Protein AF-A0A423STP5-F1 (afdb_monomer)

Radius of gyration: 14.0 Å; Cα contacts (8 Å, |Δi|>4): 174; chains: 1; bounding box: 37×25×39 Å

Structure (mmCIF, N/CA/C/O backbone):
data_AF-A0A423STP5-F1
#
_entry.id   AF-A0A423STP5-F1
#
loop_
_atom_site.group_PDB
_atom_site.id
_atom_site.type_symbol
_atom_site.label_atom_id
_atom_site.label_alt_id
_atom_site.label_comp_id
_atom_site.label_asym_id
_atom_site.label_entity_id
_atom_site.label_seq_id
_atom_site.pdbx_PDB_ins_code
_atom_site.Cartn_x
_atom_site.Cartn_y
_atom_site.Cartn_z
_atom_site.occupancy
_atom_site.B_iso_or_equiv
_atom_site.auth_seq_id
_atom_site.auth_comp_id
_atom_site.auth_asym_id
_atom_site.auth_atom_id
_atom_site.pdbx_PDB_model_num
ATOM 1 N N . MET A 1 1 ? -1.684 3.247 -17.377 1.00 40.69 1 MET A N 1
ATOM 2 C CA . MET A 1 1 ? -0.592 4.149 -17.806 1.00 40.69 1 MET A CA 1
ATOM 3 C C . MET A 1 1 ? 0.664 3.834 -16.988 1.00 40.69 1 MET A C 1
ATOM 5 O O . MET A 1 1 ? 1.163 4.684 -16.272 1.00 40.69 1 MET A O 1
ATOM 9 N N . ALA A 1 2 ? 1.169 2.596 -17.079 1.00 44.81 2 ALA A N 1
ATOM 10 C CA . ALA A 1 2 ? 2.455 2.168 -16.499 1.00 44.81 2 ALA A CA 1
ATOM 11 C C . ALA A 1 2 ? 3.587 2.330 -17.540 1.00 44.81 2 ALA A C 1
ATOM 13 O O . ALA A 1 2 ? 4.445 1.469 -17.709 1.00 44.81 2 ALA A O 1
ATOM 14 N N . THR A 1 3 ? 3.481 3.377 -18.363 1.00 42.72 3 THR A N 1
ATOM 15 C CA . THR A 1 3 ? 4.014 3.387 -19.731 1.00 42.72 3 THR A CA 1
ATOM 16 C C . THR A 1 3 ? 5.352 4.096 -19.920 1.00 42.72 3 THR A C 1
ATOM 18 O O . THR A 1 3 ? 5.850 4.056 -21.035 1.00 42.72 3 THR A O 1
ATOM 21 N N . HIS A 1 4 ? 5.997 4.686 -18.905 1.00 53.75 4 HIS A N 1
ATOM 22 C CA . HIS A 1 4 ? 7.186 5.524 -19.167 1.00 53.75 4 HIS A CA 1
ATOM 23 C C . HIS A 1 4 ? 8.338 5.430 -18.155 1.00 53.75 4 HIS A C 1
ATOM 25 O O . HIS A 1 4 ? 8.967 6.431 -17.842 1.00 53.75 4 HIS A O 1
ATOM 31 N N . VAL A 1 5 ? 8.686 4.227 -17.690 1.00 58.88 5 VAL A N 1
ATOM 32 C CA . VAL A 1 5 ? 10.043 3.993 -17.136 1.00 58.88 5 VAL A CA 1
ATOM 33 C C . VAL A 1 5 ? 11.006 3.475 -18.217 1.00 58.88 5 VAL A C 1
ATOM 35 O O . VAL A 1 5 ? 12.228 3.516 -18.063 1.00 58.88 5 VAL A O 1
ATOM 38 N N . ALA A 1 6 ? 10.468 3.017 -19.353 1.00 60.28 6 ALA A N 1
ATOM 39 C CA . ALA A 1 6 ? 11.256 2.616 -20.511 1.00 60.28 6 ALA A CA 1
ATOM 40 C C . ALA A 1 6 ? 12.063 3.820 -21.030 1.00 60.28 6 ALA A C 1
ATOM 42 O O . ALA A 1 6 ? 11.489 4.784 -21.528 1.00 60.28 6 ALA A O 1
ATOM 43 N N . GLY A 1 7 ? 13.387 3.759 -20.868 1.00 69.94 7 GLY A N 1
ATOM 44 C CA . GLY A 1 7 ? 14.323 4.820 -21.253 1.00 69.94 7 GLY A CA 1
ATOM 45 C C . GLY A 1 7 ? 14.881 5.659 -20.096 1.00 69.94 7 GLY A C 1
ATOM 46 O O . GLY A 1 7 ? 15.856 6.365 -20.317 1.00 69.94 7 GLY A O 1
ATOM 47 N N . ILE A 1 8 ? 14.326 5.561 -18.879 1.00 84.38 8 ILE A N 1
ATOM 48 C CA . ILE A 1 8 ? 14.886 6.215 -17.677 1.00 84.38 8 ILE A CA 1
ATOM 49 C C . ILE A 1 8 ? 15.777 5.235 -16.914 1.00 84.38 8 ILE A C 1
ATOM 51 O O . ILE A 1 8 ? 16.916 5.551 -16.585 1.00 84.38 8 ILE A O 1
ATOM 55 N N . PHE A 1 9 ? 15.258 4.035 -16.647 1.00 87.12 9 PHE A N 1
ATOM 56 C CA . PHE A 1 9 ? 16.027 2.970 -16.011 1.00 87.12 9 PHE A CA 1
ATOM 57 C C . PHE A 1 9 ? 16.646 2.066 -17.067 1.00 87.12 9 PHE A C 1
ATOM 59 O O . PHE A 1 9 ? 15.983 1.675 -18.043 1.00 87.12 9 PHE A O 1
ATOM 66 N N . ASP A 1 10 ? 17.904 1.698 -16.840 1.00 92.00 10 ASP A N 1
ATOM 67 C CA . ASP A 1 10 ? 18.558 0.633 -17.583 1.00 92.00 10 ASP A CA 1
ATOM 68 C C . ASP A 1 10 ? 17.830 -0.705 -17.372 1.00 92.00 10 ASP A C 1
ATOM 70 O O . ASP A 1 10 ? 16.962 -0.866 -16.510 1.00 92.00 10 ASP A O 1
ATOM 74 N N . GLU A 1 11 ? 18.146 -1.678 -18.215 1.00 90.75 11 GLU A N 1
ATOM 75 C CA . GLU A 1 11 ? 17.456 -2.962 -18.208 1.00 90.75 11 GLU A CA 1
ATOM 76 C C . GLU A 1 11 ? 17.621 -3.742 -16.902 1.00 90.75 11 GLU A C 1
ATOM 78 O O . GLU A 1 11 ? 16.646 -4.322 -16.416 1.00 90.75 11 GLU A O 1
ATOM 83 N N . ASN A 1 12 ? 18.807 -3.697 -16.295 1.00 94.06 12 ASN A N 1
ATOM 84 C CA . ASN A 1 12 ? 19.086 -4.418 -15.059 1.00 94.06 12 ASN A CA 1
ATOM 85 C C . ASN A 1 12 ? 18.283 -3.829 -13.900 1.00 94.06 12 ASN A C 1
ATOM 87 O O . ASN A 1 12 ? 17.666 -4.577 -13.135 1.00 94.06 12 ASN A O 1
ATOM 91 N N . LEU A 1 13 ? 18.223 -2.498 -13.799 1.00 92.50 13 LEU A N 1
ATOM 92 C CA . LEU A 1 13 ? 17.419 -1.830 -12.780 1.00 92.50 13 LEU A CA 1
ATOM 93 C C . LEU A 1 13 ? 15.923 -2.116 -12.968 1.00 92.50 13 LEU A C 1
ATOM 95 O O . LEU A 1 13 ? 15.241 -2.438 -11.997 1.00 92.50 13 LEU A O 1
ATOM 99 N N . ARG A 1 14 ? 15.403 -2.087 -14.204 1.00 91.81 14 ARG A N 1
ATOM 100 C CA . ARG A 1 14 ? 13.993 -2.441 -14.468 1.00 91.81 14 ARG A CA 1
ATOM 101 C C . ARG A 1 14 ? 13.666 -3.870 -14.043 1.00 91.81 14 ARG A C 1
ATOM 103 O O . ARG A 1 14 ? 12.622 -4.097 -13.438 1.00 91.81 14 ARG A O 1
ATOM 110 N N . ASN A 1 15 ? 14.539 -4.825 -14.357 1.00 93.00 15 ASN A N 1
ATOM 111 C CA . ASN A 1 15 ? 14.346 -6.224 -13.978 1.00 93.00 15 ASN A CA 1
ATOM 112 C C . ASN A 1 15 ? 14.439 -6.409 -12.457 1.00 93.00 15 ASN A C 1
ATOM 114 O O . ASN A 1 15 ? 13.651 -7.161 -11.883 1.00 93.00 15 ASN A O 1
ATOM 118 N N . SER A 1 16 ? 15.336 -5.672 -11.797 1.00 95.12 16 SER A N 1
ATOM 119 C CA . SER A 1 16 ? 15.454 -5.653 -10.334 1.00 95.12 16 SER A CA 1
ATOM 120 C C . SER A 1 16 ? 14.184 -5.111 -9.676 1.00 95.12 16 SER A C 1
ATOM 122 O O . SER A 1 16 ? 13.652 -5.741 -8.772 1.00 95.12 16 SER A O 1
ATOM 124 N N . VAL A 1 17 ? 13.643 -3.992 -10.170 1.00 94.44 17 VAL A N 1
ATOM 125 C CA . V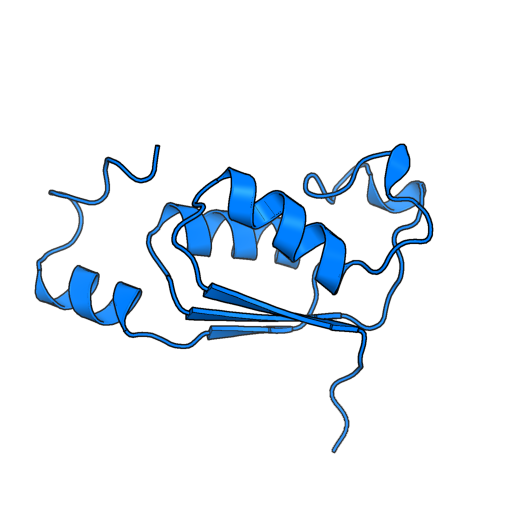AL A 1 17 ? 12.387 -3.401 -9.671 1.00 94.44 17 VAL A CA 1
ATOM 126 C C . VAL A 1 17 ? 11.208 -4.364 -9.832 1.00 94.44 17 VAL A C 1
ATOM 128 O O . VAL A 1 17 ? 10.450 -4.563 -8.888 1.00 94.44 17 VAL A O 1
ATOM 131 N N . LYS A 1 18 ? 11.070 -5.001 -11.001 1.00 92.75 18 LYS A N 1
ATOM 132 C CA . LYS A 1 18 ? 9.964 -5.934 -11.270 1.00 92.75 18 LYS A CA 1
ATOM 133 C C . LYS A 1 18 ? 10.012 -7.203 -10.421 1.00 92.75 18 LYS A C 1
ATOM 135 O O . LYS A 1 18 ? 8.969 -7.697 -10.015 1.00 92.75 18 LYS A O 1
ATOM 140 N N . SER A 1 19 ? 11.208 -7.745 -10.187 1.00 95.19 19 SER A N 1
ATOM 141 C CA . SER A 1 19 ? 11.400 -8.994 -9.434 1.00 95.19 19 SER A CA 1
ATOM 142 C C . SER A 1 19 ? 11.466 -8.796 -7.917 1.00 95.19 19 SER A C 1
ATOM 144 O O . SER A 1 19 ? 11.419 -9.773 -7.167 1.00 95.19 19 SER A O 1
ATOM 146 N N . CYS A 1 20 ? 11.580 -7.550 -7.455 1.00 97.12 20 CYS A N 1
ATOM 147 C CA . CYS A 1 20 ? 11.647 -7.222 -6.039 1.00 97.12 20 CYS A CA 1
ATOM 148 C C . CYS A 1 20 ? 10.307 -7.491 -5.344 1.00 97.12 20 CYS A C 1
ATOM 150 O O . CYS A 1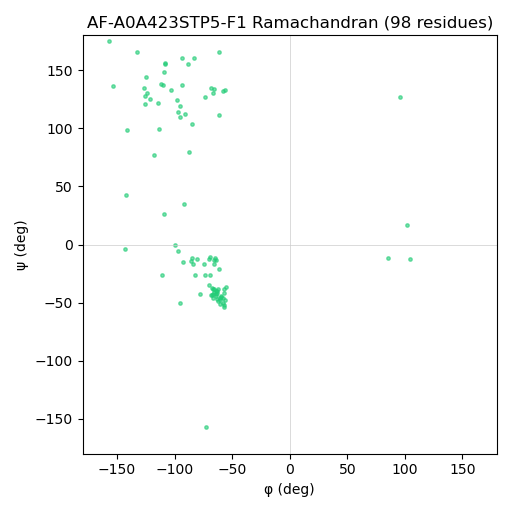 20 ? 9.253 -7.076 -5.826 1.00 97.12 20 CYS A O 1
ATOM 152 N N . LYS A 1 21 ? 10.375 -8.135 -4.174 1.00 98.00 21 LYS A N 1
ATOM 153 C CA . LYS A 1 21 ?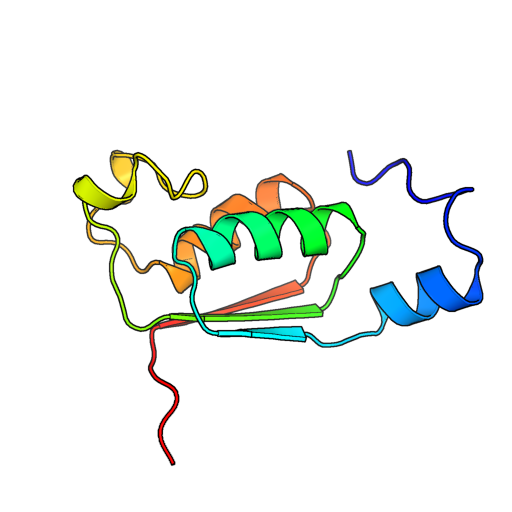 9.251 -8.280 -3.247 1.00 98.00 21 LY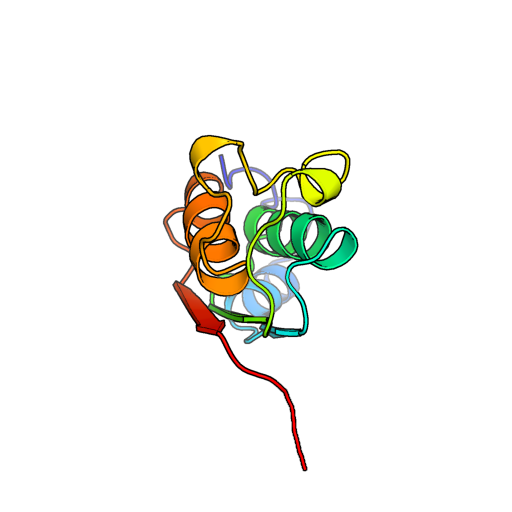S A CA 1
ATOM 154 C C . LYS A 1 21 ? 9.356 -7.219 -2.164 1.00 98.00 21 LYS A C 1
ATOM 156 O O . LYS A 1 21 ? 10.378 -7.146 -1.479 1.00 98.00 21 LYS A O 1
ATOM 161 N N . VAL A 1 22 ? 8.308 -6.422 -1.992 1.00 98.44 22 VAL A N 1
ATOM 162 C CA . VAL A 1 22 ? 8.303 -5.309 -1.034 1.00 98.44 22 VAL A CA 1
ATOM 163 C C . VAL A 1 22 ? 7.179 -5.490 -0.028 1.00 98.44 22 VAL A C 1
ATOM 165 O O . VAL A 1 22 ? 6.023 -5.582 -0.419 1.00 98.44 22 VAL A O 1
ATOM 168 N N . LEU A 1 23 ? 7.503 -5.472 1.266 1.00 98.31 23 LEU A N 1
ATOM 169 C CA . LEU A 1 23 ? 6.513 -5.331 2.333 1.00 98.31 23 LEU A CA 1
ATOM 170 C C . LEU A 1 23 ? 6.412 -3.859 2.747 1.00 98.31 23 LEU A C 1
ATOM 172 O O . LEU A 1 23 ? 7.381 -3.264 3.218 1.00 98.31 23 LEU A O 1
ATOM 176 N N . VAL A 1 24 ? 5.226 -3.283 2.597 1.00 98.25 24 VAL A N 1
ATOM 177 C CA . VAL A 1 24 ? 4.864 -1.952 3.080 1.00 98.25 24 VAL A CA 1
ATOM 178 C C . VAL A 1 24 ? 4.144 -2.104 4.415 1.00 98.25 24 VAL A C 1
ATOM 180 O O . VAL A 1 24 ? 3.034 -2.633 4.482 1.00 98.25 24 VAL A O 1
ATOM 183 N N . VAL A 1 25 ? 4.774 -1.617 5.482 1.00 98.06 25 VAL A N 1
ATOM 184 C CA . VAL A 1 25 ? 4.192 -1.598 6.827 1.00 98.06 25 VAL A CA 1
ATOM 185 C C . VAL A 1 25 ? 3.542 -0.237 7.061 1.00 98.06 25 VAL A C 1
ATOM 187 O O . VAL A 1 25 ? 4.224 0.780 7.185 1.00 98.06 25 VAL A O 1
ATOM 190 N N . GLY A 1 26 ? 2.214 -0.228 7.104 1.00 97.88 26 GLY A N 1
ATOM 191 C CA . GLY A 1 26 ? 1.376 0.955 7.235 1.00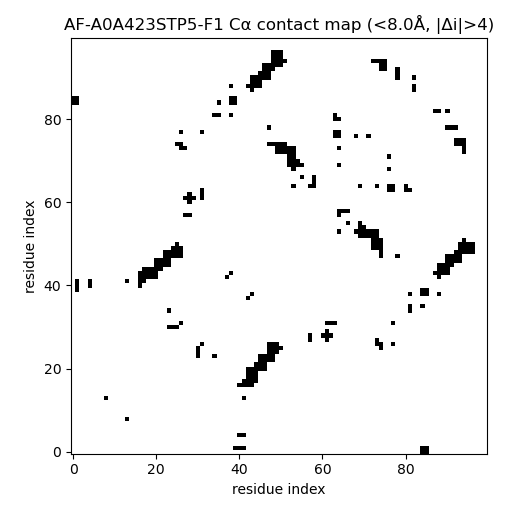 97.88 26 GLY A CA 1
ATOM 192 C C . GLY A 1 26 ? 0.862 1.484 5.892 1.00 97.88 26 GLY A C 1
ATOM 193 O O . GLY A 1 26 ? 1.621 1.814 4.984 1.00 97.88 26 GLY A O 1
ATOM 194 N N . ALA A 1 27 ? -0.451 1.659 5.809 1.00 97.44 27 ALA A N 1
ATOM 195 C CA . ALA A 1 27 ? -1.222 2.253 4.721 1.00 97.44 27 ALA A CA 1
ATOM 196 C C . ALA A 1 27 ? -1.796 3.636 5.111 1.00 97.44 27 ALA A C 1
ATOM 198 O O . ALA A 1 27 ? -2.809 4.084 4.577 1.00 97.44 27 ALA A O 1
ATOM 199 N N . GLY A 1 28 ? -1.137 4.337 6.043 1.00 96.19 28 GLY A N 1
ATOM 200 C CA . GLY A 1 28 ? -1.439 5.724 6.418 1.00 96.19 28 GLY A CA 1
ATOM 201 C C . GLY A 1 28 ? -1.026 6.755 5.353 1.00 96.19 28 GLY A C 1
ATOM 202 O O . GLY A 1 28 ? -0.882 6.437 4.178 1.00 96.19 28 GLY A O 1
ATOM 203 N N . GLY A 1 29 ? -0.809 8.017 5.749 1.00 95.88 29 GLY A N 1
ATOM 204 C CA . GLY A 1 29 ? -0.507 9.111 4.799 1.00 95.88 29 GLY A CA 1
ATOM 205 C C . GLY A 1 29 ? 0.731 8.846 3.937 1.00 95.88 29 GLY A C 1
ATOM 206 O O . GLY A 1 29 ? 0.666 8.900 2.713 1.00 95.88 29 GLY A O 1
ATOM 207 N N . ILE A 1 30 ? 1.840 8.478 4.583 1.00 98.12 30 ILE A N 1
ATOM 208 C CA . ILE A 1 30 ? 3.093 8.126 3.897 1.00 98.12 30 ILE A CA 1
ATOM 209 C C . ILE A 1 30 ? 2.934 6.816 3.120 1.00 98.12 30 ILE A C 1
ATOM 211 O O . ILE A 1 30 ? 3.348 6.737 1.968 1.00 98.12 30 ILE A O 1
ATOM 215 N N . GLY A 1 31 ? 2.296 5.811 3.728 1.00 98.06 31 GLY A N 1
ATOM 216 C CA . GLY A 1 31 ? 2.060 4.508 3.104 1.00 98.06 31 GLY A CA 1
ATOM 217 C C . GLY A 1 31 ? 1.291 4.609 1.787 1.00 98.06 31 GLY A C 1
ATOM 218 O O . GLY A 1 31 ? 1.669 3.979 0.804 1.00 98.06 31 GLY A O 1
ATOM 219 N N . CYS A 1 32 ? 0.270 5.470 1.731 1.00 97.50 32 CYS A N 1
ATOM 220 C CA . CYS A 1 32 ? -0.497 5.736 0.514 1.00 97.50 32 CYS A CA 1
ATOM 221 C C . CYS A 1 32 ? 0.376 6.289 -0.622 1.00 97.50 32 CYS A C 1
ATOM 223 O O . CYS A 1 32 ? 0.302 5.814 -1.758 1.00 97.50 32 CYS A O 1
ATOM 225 N N . GLU A 1 33 ? 1.208 7.290 -0.324 1.00 97.94 33 GLU A N 1
ATOM 226 C CA . GLU A 1 33 ? 2.110 7.900 -1.308 1.00 97.94 33 GLU A CA 1
ATOM 227 C C . GLU A 1 33 ? 3.197 6.923 -1.765 1.00 97.94 33 GLU A C 1
ATOM 229 O O . GLU A 1 33 ? 3.458 6.803 -2.966 1.00 97.94 33 GLU A O 1
ATOM 234 N N . LEU A 1 34 ? 3.782 6.178 -0.822 1.00 98.31 34 LEU A N 1
ATOM 235 C CA . LEU A 1 34 ? 4.784 5.155 -1.102 1.00 98.31 34 LEU A CA 1
ATOM 236 C C . LEU A 1 34 ? 4.216 4.062 -2.011 1.00 98.31 34 LEU A C 1
ATOM 238 O O . LEU A 1 34 ? 4.807 3.780 -3.050 1.00 98.31 34 LEU A O 1
ATOM 242 N N . LEU A 1 35 ? 3.057 3.492 -1.669 1.00 98.31 35 LEU A N 1
ATOM 243 C CA . LEU A 1 35 ? 2.429 2.426 -2.450 1.00 98.31 35 LEU A CA 1
ATOM 244 C C . LEU A 1 35 ? 2.129 2.882 -3.882 1.00 98.31 35 LEU A C 1
ATOM 246 O O . LEU A 1 35 ? 2.458 2.179 -4.835 1.00 98.31 35 LEU A O 1
ATOM 250 N N . LYS A 1 36 ? 1.572 4.087 -4.054 1.00 96.56 36 LYS A N 1
ATOM 251 C CA . LYS A 1 36 ? 1.349 4.673 -5.384 1.00 96.56 36 LYS A CA 1
ATOM 252 C C . LYS A 1 36 ? 2.656 4.802 -6.163 1.00 96.56 36 LYS A C 1
ATOM 254 O O . LYS A 1 36 ? 2.698 4.420 -7.330 1.00 96.56 36 LYS A O 1
ATOM 259 N N . ASN A 1 37 ? 3.715 5.313 -5.538 1.00 96.44 37 ASN A N 1
ATOM 260 C CA . ASN A 1 37 ? 5.006 5.470 -6.203 1.00 96.44 37 ASN A CA 1
ATOM 261 C C . ASN A 1 37 ? 5.609 4.118 -6.600 1.00 96.44 37 ASN A C 1
ATOM 263 O O . ASN A 1 37 ? 6.049 3.986 -7.739 1.00 96.44 37 ASN A O 1
ATOM 267 N N . LEU A 1 38 ? 5.583 3.109 -5.723 1.00 97.00 38 LEU A N 1
ATOM 268 C CA . LEU A 1 38 ? 6.064 1.757 -6.033 1.00 97.00 38 LEU A CA 1
ATOM 269 C C . LEU A 1 38 ? 5.331 1.186 -7.253 1.00 97.00 38 LEU A C 1
ATOM 271 O O . LEU A 1 38 ? 5.953 0.798 -8.244 1.00 97.00 38 LEU A O 1
ATOM 275 N N . VAL A 1 39 ? 4.001 1.228 -7.219 1.00 96.50 39 VAL A N 1
ATOM 276 C CA . VAL A 1 39 ? 3.146 0.689 -8.280 1.00 96.50 39 VAL A CA 1
ATOM 277 C C . VAL A 1 39 ? 3.357 1.416 -9.615 1.00 96.50 39 VAL A C 1
ATOM 279 O O . VAL A 1 39 ? 3.439 0.770 -10.660 1.00 96.50 39 VAL A O 1
ATOM 282 N N . LEU A 1 40 ? 3.486 2.748 -9.603 1.00 94.06 40 LEU A N 1
ATOM 283 C CA . LEU A 1 40 ? 3.743 3.546 -10.811 1.00 94.06 40 LEU A CA 1
ATOM 284 C C . LEU A 1 40 ? 5.180 3.408 -11.338 1.00 94.06 40 LEU A C 1
ATOM 286 O O . LEU A 1 40 ? 5.402 3.572 -12.537 1.00 94.06 40 LEU A O 1
ATOM 290 N N . THR A 1 41 ? 6.137 3.084 -10.466 1.00 93.19 41 THR A N 1
ATOM 291 C CA . THR A 1 41 ? 7.552 2.867 -10.824 1.00 93.19 41 THR A CA 1
ATOM 292 C C . THR A 1 41 ? 7.795 1.464 -11.395 1.00 93.19 41 THR A C 1
ATOM 294 O O . THR A 1 41 ? 8.833 1.216 -12.005 1.00 93.19 41 THR A O 1
ATOM 297 N N . GLY A 1 42 ? 6.819 0.559 -11.273 1.00 92.88 42 GLY A N 1
ATOM 298 C CA . GLY A 1 42 ? 6.862 -0.769 -11.884 1.00 92.88 42 GLY A CA 1
ATOM 299 C C . GLY A 1 42 ? 7.219 -1.904 -10.929 1.00 92.88 42 GLY A C 1
ATOM 300 O O . GLY A 1 42 ? 7.572 -2.978 -11.406 1.00 92.88 42 GLY A O 1
ATOM 301 N N . PHE A 1 43 ? 7.121 -1.689 -9.613 1.00 96.38 43 PHE A N 1
ATOM 302 C CA . PHE A 1 43 ? 7.113 -2.798 -8.660 1.00 96.38 43 PHE A CA 1
ATOM 303 C C . PHE A 1 43 ? 5.830 -3.608 -8.850 1.00 96.38 43 PHE A C 1
ATOM 305 O O . PHE A 1 43 ? 4.733 -3.042 -8.908 1.00 96.38 43 PHE A O 1
ATOM 312 N N . GLU A 1 44 ? 5.977 -4.926 -8.969 1.00 96.50 44 GLU A N 1
ATOM 313 C CA . GLU A 1 44 ? 4.864 -5.825 -9.274 1.00 96.50 44 GLU A CA 1
ATOM 314 C C . GLU A 1 44 ? 4.490 -6.733 -8.101 1.00 96.50 44 GLU A C 1
ATOM 316 O O . GLU A 1 44 ? 3.324 -7.090 -8.028 1.00 96.50 44 GLU A O 1
ATOM 321 N N . ASP A 1 45 ? 5.392 -7.071 -7.172 1.00 98.25 45 ASP A N 1
ATOM 322 C CA . ASP A 1 45 ? 5.086 -7.959 -6.036 1.00 98.25 45 ASP A CA 1
ATOM 323 C C . ASP A 1 45 ? 5.170 -7.197 -4.704 1.00 98.25 45 ASP A C 1
ATOM 325 O O . ASP A 1 45 ? 6.255 -6.915 -4.184 1.00 98.25 45 ASP A O 1
ATOM 329 N N . ILE A 1 46 ? 4.009 -6.793 -4.184 1.00 98.75 46 ILE A N 1
ATOM 330 C CA . ILE A 1 46 ? 3.900 -5.923 -3.010 1.00 98.75 46 ILE A CA 1
ATOM 331 C C . ILE A 1 46 ? 2.984 -6.560 -1.966 1.00 98.75 46 ILE A C 1
ATOM 333 O O . ILE A 1 46 ? 1.875 -7.004 -2.248 1.00 98.75 46 ILE A O 1
ATOM 337 N N . GLU A 1 47 ? 3.414 -6.525 -0.719 1.00 98.69 47 GLU A N 1
ATOM 338 C CA . GLU A 1 47 ? 2.598 -6.845 0.440 1.00 98.69 47 GLU A CA 1
ATOM 339 C C . GLU A 1 47 ? 2.339 -5.560 1.230 1.00 98.69 47 GLU A C 1
ATOM 341 O O . GLU A 1 47 ? 3.234 -4.735 1.387 1.00 98.69 47 GLU A O 1
ATOM 346 N N . VAL A 1 48 ? 1.114 -5.355 1.706 1.00 98.56 48 VAL A N 1
ATOM 347 C CA . VAL A 1 48 ? 0.734 -4.203 2.533 1.00 98.56 48 VAL A CA 1
ATOM 348 C C . VAL A 1 48 ? 0.100 -4.720 3.810 1.00 98.56 48 VAL A C 1
ATOM 350 O O . VAL A 1 48 ? -0.846 -5.503 3.748 1.00 98.56 48 VAL A O 1
ATOM 353 N N . ILE A 1 49 ? 0.589 -4.260 4.957 1.00 98.62 49 ILE A N 1
ATOM 354 C CA . ILE A 1 49 ? 0.029 -4.582 6.270 1.00 98.62 49 ILE A CA 1
ATOM 355 C C . ILE A 1 49 ? -0.331 -3.302 7.023 1.00 98.62 49 ILE A C 1
ATOM 357 O O . ILE A 1 49 ? 0.478 -2.381 7.102 1.00 98.62 49 ILE A O 1
ATOM 361 N N . ASP A 1 50 ? -1.545 -3.226 7.557 1.00 98.50 50 ASP A N 1
ATOM 362 C CA . ASP A 1 50 ? -1.996 -2.135 8.428 1.00 98.50 50 ASP A CA 1
ATOM 363 C C . ASP A 1 50 ? -3.111 -2.650 9.351 1.00 98.50 50 ASP A C 1
ATOM 365 O O . ASP A 1 50 ? -4.005 -3.363 8.893 1.00 98.50 50 ASP A O 1
ATOM 369 N N . LEU A 1 51 ? -3.061 -2.298 10.638 1.00 97.88 51 LEU A N 1
ATOM 370 C CA . LEU A 1 51 ? -4.025 -2.761 11.642 1.00 97.88 51 LEU A CA 1
ATOM 371 C C . LEU A 1 51 ? -5.287 -1.888 11.716 1.00 97.88 51 LEU A C 1
ATOM 373 O O . LEU A 1 51 ? -6.283 -2.281 12.327 1.00 97.88 51 LEU A O 1
ATOM 377 N N . ASP A 1 52 ? -5.260 -0.695 11.125 1.00 98.12 52 ASP A N 1
ATOM 378 C CA . ASP A 1 52 ? -6.321 0.290 11.262 1.00 98.12 52 ASP A CA 1
ATOM 379 C C . ASP A 1 52 ? -7.425 0.123 10.208 1.00 98.12 52 ASP A C 1
ATOM 381 O O . ASP A 1 52 ? -7.230 -0.291 9.059 1.00 98.12 52 ASP A O 1
ATOM 385 N N . THR A 1 53 ? -8.607 0.606 10.578 1.00 98.56 53 THR A N 1
ATOM 386 C CA . THR A 1 53 ? -9.686 0.937 9.645 1.00 98.56 53 THR A CA 1
ATOM 387 C C . THR A 1 53 ?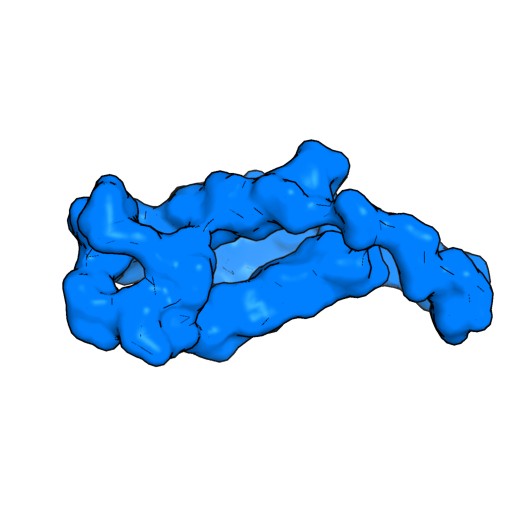 -9.646 2.411 9.242 1.00 98.56 53 THR A C 1
ATOM 389 O O . THR A 1 53 ? -9.073 3.257 9.930 1.00 98.56 53 THR A O 1
ATOM 392 N N . ILE A 1 54 ? -10.286 2.744 8.126 1.00 98.69 54 ILE A N 1
ATOM 393 C CA . ILE A 1 54 ? -10.351 4.110 7.597 1.00 98.69 54 ILE A CA 1
ATOM 394 C C . ILE A 1 54 ? -11.303 4.967 8.435 1.00 98.69 54 ILE A C 1
ATOM 396 O O . ILE A 1 54 ? -12.481 4.637 8.570 1.00 98.69 54 ILE A O 1
ATOM 400 N N . ASP A 1 55 ? -10.818 6.117 8.899 1.00 98.38 55 ASP A N 1
ATOM 401 C CA . ASP A 1 55 ? -11.619 7.152 9.559 1.00 98.38 55 ASP A CA 1
ATOM 402 C C . ASP A 1 55 ? -11.807 8.395 8.663 1.00 98.38 55 ASP A C 1
ATOM 404 O O . ASP A 1 55 ? -10.989 8.685 7.787 1.00 98.38 55 ASP A O 1
ATOM 408 N N . VAL A 1 56 ? -12.864 9.182 8.893 1.00 98.12 56 VAL A N 1
ATOM 409 C CA . VAL A 1 56 ? -13.123 10.430 8.142 1.00 98.12 56 VAL A CA 1
ATOM 410 C C . VAL A 1 56 ? -11.947 11.409 8.248 1.00 98.12 56 VAL A C 1
ATOM 412 O O . VAL A 1 56 ? -11.576 12.039 7.257 1.00 98.12 56 VAL A O 1
ATOM 415 N N . SER A 1 57 ? -11.306 11.495 9.417 1.00 97.94 57 SER A N 1
ATOM 416 C CA . SER A 1 57 ? -10.126 12.337 9.654 1.00 97.94 57 SER A CA 1
ATOM 417 C C . SER A 1 57 ? -8.902 11.931 8.831 1.00 97.94 57 SER A C 1
ATOM 419 O O . SER A 1 57 ? -7.920 12.671 8.790 1.00 97.94 57 SER A O 1
ATOM 421 N N . ASN A 1 58 ? -8.905 10.750 8.205 1.00 97.94 58 ASN A N 1
ATOM 422 C CA . ASN A 1 58 ? -7.812 10.273 7.361 1.00 97.94 58 ASN A CA 1
ATOM 423 C C . ASN A 1 58 ? -7.887 10.837 5.933 1.00 97.94 58 ASN A C 1
ATOM 425 O O . ASN A 1 58 ? -6.854 10.987 5.277 1.00 97.94 58 ASN A O 1
ATOM 429 N N . LEU A 1 59 ? -9.087 11.195 5.465 1.00 97.75 59 LEU A N 1
ATOM 430 C CA . LEU A 1 59 ? -9.356 11.557 4.068 1.00 97.75 59 LEU A CA 1
ATOM 431 C C . LEU A 1 59 ? -8.649 12.844 3.612 1.00 97.75 59 LEU A C 1
ATOM 433 O O . LEU A 1 59 ? -8.502 13.071 2.417 1.00 97.75 59 LEU A O 1
ATOM 437 N N . ASN A 1 60 ? -8.172 13.674 4.544 1.00 97.00 60 ASN A N 1
ATOM 438 C CA . ASN A 1 60 ? -7.433 14.898 4.226 1.00 97.00 60 ASN A CA 1
ATOM 439 C C . ASN A 1 60 ? -5.990 14.651 3.747 1.00 97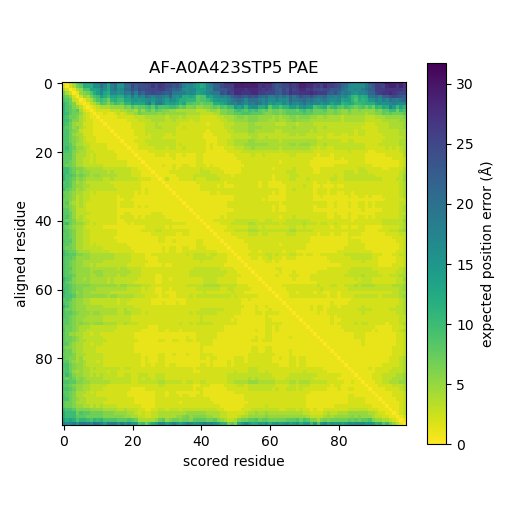.00 60 ASN A C 1
ATOM 441 O O . ASN A 1 60 ? -5.371 15.571 3.221 1.00 97.00 60 ASN A O 1
ATOM 445 N N . ARG A 1 61 ? -5.431 13.454 3.980 1.00 97.19 61 ARG A N 1
ATOM 446 C CA . ARG A 1 61 ? -4.015 13.145 3.691 1.00 97.19 61 ARG A CA 1
ATOM 447 C C . ARG A 1 61 ? -3.752 11.728 3.177 1.00 97.19 61 ARG A C 1
ATOM 449 O O . ARG A 1 61 ? -2.611 11.394 2.889 1.00 97.19 61 ARG A O 1
ATOM 456 N N . GLN A 1 62 ? -4.777 10.881 3.101 1.00 97.81 62 GLN A N 1
ATOM 457 C CA . GLN A 1 62 ? -4.683 9.486 2.656 1.00 97.81 62 GLN A CA 1
ATOM 458 C C . GLN A 1 62 ? -5.539 9.307 1.400 1.00 97.81 62 GLN A C 1
ATOM 460 O O . GLN A 1 62 ? -6.659 8.806 1.455 1.00 97.81 62 GLN A O 1
ATOM 465 N N . PHE A 1 63 ? -5.028 9.777 0.259 1.00 96.69 63 PHE A N 1
ATOM 466 C CA . PHE A 1 63 ? -5.795 9.919 -0.988 1.00 96.69 63 PHE A CA 1
ATOM 467 C C . PHE A 1 63 ? -6.263 8.588 -1.609 1.00 96.69 63 PHE A C 1
ATOM 469 O O . PHE A 1 63 ? -7.118 8.596 -2.494 1.00 96.69 63 PHE A O 1
ATOM 476 N N . LEU A 1 64 ? -5.731 7.441 -1.164 1.00 97.75 64 LEU A N 1
ATOM 477 C CA . LEU A 1 64 ? -6.234 6.122 -1.571 1.00 97.75 64 LEU A CA 1
ATOM 478 C C . LEU A 1 64 ? -7.619 5.816 -0.980 1.00 97.75 64 LEU A C 1
ATOM 480 O O . LEU A 1 64 ? -8.276 4.865 -1.413 1.00 97.75 64 LEU A O 1
ATOM 484 N N . PHE A 1 65 ? -8.080 6.609 -0.012 1.00 98.44 65 PHE A N 1
ATOM 485 C CA . PHE A 1 65 ? -9.337 6.407 0.693 1.00 98.44 65 PHE A CA 1
ATOM 486 C C . PHE A 1 65 ? -10.372 7.460 0.307 1.00 98.44 65 PHE A C 1
ATOM 488 O O . PHE A 1 65 ? -10.060 8.600 -0.023 1.00 98.44 65 PHE A O 1
ATOM 495 N N . GLN A 1 66 ? -11.639 7.058 0.337 1.00 98.19 66 GLN A N 1
ATOM 496 C CA . GLN A 1 66 ? -12.781 7.902 0.000 1.00 98.19 66 GLN A CA 1
ATOM 497 C C . GLN A 1 66 ? -13.852 7.741 1.073 1.00 98.19 66 GLN A C 1
ATOM 499 O O . GLN A 1 66 ? -13.825 6.785 1.845 1.00 98.19 66 GLN A O 1
ATOM 504 N N . LYS A 1 67 ? -14.832 8.647 1.100 1.00 98.19 67 LYS A N 1
ATOM 505 C CA . LYS A 1 67 ? -15.896 8.644 2.116 1.00 98.19 67 LYS A CA 1
ATOM 506 C C . LYS A 1 67 ? -16.652 7.311 2.198 1.00 98.19 67 LYS A C 1
ATOM 508 O O . LYS A 1 67 ? -16.975 6.864 3.288 1.00 98.19 67 LYS A O 1
ATOM 513 N N . GLN A 1 68 ? -16.870 6.650 1.062 1.00 98.38 68 GLN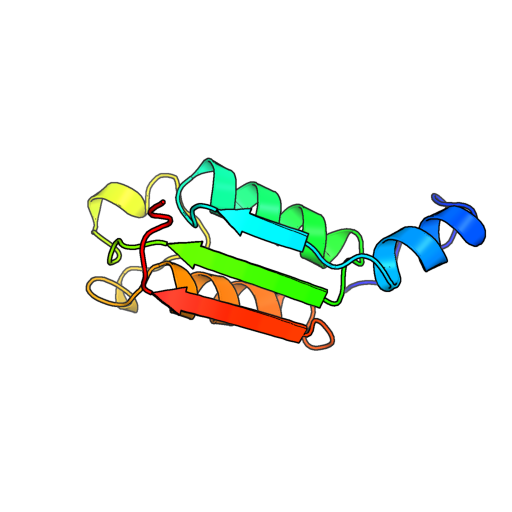 A N 1
ATOM 514 C CA . GLN A 1 68 ? -17.522 5.335 0.988 1.00 98.38 68 GLN A CA 1
ATOM 515 C C . GLN A 1 68 ? -16.679 4.179 1.566 1.00 98.38 68 GLN A C 1
ATOM 517 O O . GLN A 1 68 ? -17.178 3.069 1.704 1.00 98.38 68 GLN A O 1
ATOM 522 N N . HIS A 1 69 ? -15.399 4.416 1.867 1.00 98.56 69 HIS A N 1
ATOM 523 C CA . HIS A 1 69 ? -14.487 3.418 2.427 1.00 98.56 69 HIS A CA 1
ATOM 524 C C . HIS A 1 69 ? -14.359 3.509 3.954 1.00 98.56 69 HIS A C 1
ATOM 526 O O . HIS A 1 69 ? -13.680 2.676 4.544 1.00 98.56 69 HIS A O 1
ATOM 532 N N . VAL A 1 70 ? -14.972 4.507 4.599 1.00 98.50 70 VAL A N 1
ATOM 533 C CA . VAL A 1 70 ? -14.906 4.680 6.058 1.00 98.50 70 VAL A CA 1
ATOM 534 C C . VAL A 1 70 ? -15.400 3.412 6.764 1.00 98.50 70 VAL A C 1
ATOM 536 O O . VAL A 1 70 ? -16.424 2.846 6.387 1.00 98.50 70 VAL A O 1
ATOM 539 N N . GLY A 1 71 ? -14.644 2.954 7.763 1.00 98.44 71 GLY A N 1
ATOM 540 C CA . GLY A 1 71 ? -14.876 1.706 8.495 1.00 98.44 71 GLY A CA 1
ATOM 541 C C . GLY A 1 71 ? -14.276 0.449 7.851 1.00 98.44 71 GLY A C 1
ATOM 542 O O . GLY A 1 71 ? -14.208 -0.583 8.510 1.00 98.44 71 GLY A O 1
ATOM 543 N N . ARG A 1 72 ? -13.801 0.509 6.598 1.00 98.69 72 ARG A N 1
ATOM 544 C CA . ARG A 1 72 ? -13.102 -0.612 5.941 1.00 98.69 72 ARG A CA 1
ATOM 545 C C . ARG A 1 72 ? -11.618 -0.641 6.326 1.00 98.69 72 ARG A C 1
ATOM 547 O O . ARG A 1 72 ? -11.063 0.379 6.735 1.00 98.69 72 ARG A O 1
ATOM 554 N N . SER A 1 73 ? -10.971 -1.791 6.148 1.00 98.62 73 SER A N 1
ATOM 555 C CA . SER A 1 73 ? -9.527 -1.964 6.354 1.00 98.62 73 SER A CA 1
ATOM 556 C C . SER A 1 73 ? -8.703 -1.014 5.478 1.00 98.62 73 SER A C 1
ATOM 558 O O . SER A 1 73 ? -8.919 -0.940 4.262 1.00 98.62 73 SER A O 1
ATOM 560 N N . LYS A 1 74 ? -7.714 -0.323 6.062 1.00 98.75 74 LYS A N 1
ATOM 561 C CA . LYS A 1 74 ? -6.769 0.487 5.275 1.00 98.75 74 LYS A CA 1
ATOM 562 C C . LYS A 1 74 ? -5.942 -0.379 4.328 1.00 98.75 74 LYS A C 1
ATOM 564 O O . LYS A 1 74 ? -5.728 0.010 3.178 1.00 98.75 74 LYS A O 1
ATOM 569 N N . ALA A 1 75 ? -5.507 -1.557 4.774 1.00 98.69 75 ALA A N 1
ATOM 570 C CA . ALA A 1 75 ? -4.709 -2.471 3.962 1.00 98.69 75 ALA A CA 1
ATOM 571 C C . ALA A 1 75 ? -5.485 -2.944 2.720 1.00 98.69 75 ALA A C 1
ATOM 573 O O . ALA A 1 75 ? -4.995 -2.828 1.597 1.00 98.69 75 ALA A O 1
ATOM 574 N N . GLU A 1 76 ? -6.730 -3.396 2.886 1.00 98.69 76 GLU A N 1
ATOM 575 C CA . GLU A 1 76 ? -7.530 -3.901 1.761 1.00 98.69 76 GLU A CA 1
ATOM 576 C C . GLU A 1 76 ? -7.888 -2.803 0.756 1.00 98.69 76 GLU A C 1
ATOM 578 O O . GLU A 1 76 ? -7.717 -2.973 -0.454 1.00 98.69 76 GLU A O 1
ATOM 583 N N . VAL A 1 77 ? -8.345 -1.647 1.242 1.00 98.69 77 VAL A N 1
ATOM 584 C CA . VAL A 1 77 ? -8.748 -0.545 0.361 1.00 98.69 77 VAL A CA 1
ATOM 585 C C . VAL A 1 77 ? -7.536 0.086 -0.322 1.00 98.69 77 VAL A C 1
ATOM 587 O O . VAL A 1 77 ? -7.631 0.486 -1.482 1.00 98.69 77 VAL A O 1
ATOM 590 N N . SER A 1 78 ? -6.379 0.163 0.347 1.00 98.44 78 SER A N 1
ATOM 591 C CA . SER A 1 78 ? -5.159 0.677 -0.288 1.00 98.44 78 SER A CA 1
ATOM 592 C C . SER A 1 78 ? -4.722 -0.222 -1.442 1.00 98.44 78 SER A C 1
ATOM 594 O O . SER A 1 78 ? -4.409 0.299 -2.512 1.00 98.44 78 SER A O 1
ATOM 596 N N . ARG A 1 79 ? -4.818 -1.551 -1.287 1.00 98.56 79 ARG A N 1
ATOM 597 C CA . ARG A 1 79 ? -4.656 -2.522 -2.378 1.00 98.56 79 ARG A CA 1
ATOM 598 C C . ARG A 1 79 ? -5.641 -2.264 -3.520 1.00 98.56 79 ARG A C 1
ATOM 600 O O . ARG A 1 79 ? -5.211 -2.140 -4.665 1.00 98.56 79 ARG A O 1
ATOM 607 N N . GLU A 1 80 ? -6.943 -2.190 -3.238 1.00 98.44 80 GLU A N 1
ATOM 608 C CA . GLU A 1 80 ? -7.978 -1.964 -4.263 1.00 98.44 80 GLU A CA 1
ATOM 609 C C . GLU A 1 80 ? -7.711 -0.686 -5.067 1.00 98.44 80 GLU A C 1
ATOM 611 O O . GLU A 1 80 ? -7.718 -0.697 -6.300 1.00 98.44 80 GLU A O 1
ATOM 616 N N . SER A 1 81 ? -7.427 0.413 -4.368 1.00 98.00 81 SER A N 1
ATOM 617 C CA . SER A 1 81 ? -7.116 1.700 -4.982 1.00 98.00 81 SER A CA 1
ATOM 618 C C . SER A 1 81 ? -5.805 1.661 -5.765 1.00 98.00 81 SER A C 1
ATOM 620 O O . SER A 1 81 ? -5.746 2.204 -6.867 1.00 98.00 81 SER A O 1
ATOM 622 N N . ALA A 1 82 ? -4.770 0.995 -5.249 1.00 97.81 82 ALA A N 1
ATOM 623 C CA . ALA A 1 82 ? -3.473 0.897 -5.909 1.00 97.81 82 ALA A CA 1
ATOM 624 C C . ALA A 1 82 ? -3.531 0.095 -7.221 1.00 97.81 82 ALA A C 1
ATOM 626 O O . ALA A 1 82 ? -2.940 0.504 -8.224 1.00 97.81 82 ALA A O 1
ATOM 627 N N . LEU A 1 83 ? -4.318 -0.987 -7.261 1.00 97.75 83 LEU A N 1
ATOM 628 C CA . LEU A 1 83 ? -4.536 -1.793 -8.470 1.00 97.75 83 LEU A CA 1
ATOM 629 C C . LEU A 1 83 ? -5.190 -1.001 -9.610 1.00 97.75 83 LEU A C 1
ATOM 631 O O . LEU A 1 83 ? -5.039 -1.360 -10.777 1.00 97.75 83 LEU A O 1
ATOM 635 N N . ARG A 1 84 ? -5.863 0.119 -9.316 1.00 96.56 84 ARG A N 1
ATOM 636 C CA . ARG A 1 84 ? -6.381 1.022 -10.357 1.00 96.56 84 ARG A CA 1
ATOM 637 C C . ARG A 1 84 ? -5.268 1.755 -11.109 1.00 96.56 84 ARG A C 1
ATOM 639 O O . ARG A 1 84 ? -5.479 2.131 -12.261 1.00 96.56 84 ARG A O 1
ATOM 646 N N . PHE A 1 85 ? -4.099 1.960 -10.496 1.00 94.75 85 PHE A N 1
ATOM 647 C CA . PHE A 1 85 ? -2.942 2.570 -11.165 1.00 94.75 85 PHE A CA 1
ATOM 648 C C . PHE A 1 85 ? -2.217 1.568 -12.067 1.00 94.75 85 PHE A C 1
ATOM 650 O O . PHE A 1 85 ? -1.865 1.899 -13.205 1.00 94.75 85 PHE A O 1
ATOM 657 N N . ASN A 1 86 ? -2.031 0.339 -11.581 1.00 93.88 86 ASN A N 1
ATOM 658 C CA . ASN A 1 86 ? -1.445 -0.760 -12.342 1.00 93.88 86 ASN A CA 1
ATOM 659 C C . ASN A 1 86 ? -2.154 -2.090 -12.018 1.00 93.88 86 ASN A C 1
ATOM 661 O O . ASN A 1 86 ? -1.797 -2.752 -11.044 1.00 93.88 86 ASN A O 1
ATOM 665 N N . PRO A 1 87 ? -3.100 -2.530 -12.869 1.00 95.38 87 PRO A N 1
ATOM 666 C CA . PRO A 1 87 ? -3.812 -3.793 -12.671 1.00 95.38 87 PRO A CA 1
ATOM 667 C C . PRO A 1 87 ? -2.934 -5.048 -12.752 1.00 95.38 87 PRO A C 1
ATOM 669 O O . PRO A 1 87 ? -3.409 -6.131 -12.431 1.00 95.38 87 PRO A O 1
ATOM 672 N N . LYS A 1 88 ? -1.683 -4.930 -13.224 1.00 92.81 88 LYS A N 1
ATOM 673 C CA . LYS A 1 88 ? -0.742 -6.057 -13.321 1.00 92.81 88 LYS A CA 1
ATOM 674 C C . LYS A 1 88 ? -0.002 -6.339 -12.016 1.00 92.81 88 LYS A C 1
ATOM 676 O O . LYS A 1 88 ? 0.589 -7.404 -11.901 1.00 92.81 88 LYS A O 1
ATOM 681 N N . ALA A 1 89 ? 0.006 -5.395 -11.074 1.00 96.62 89 ALA A N 1
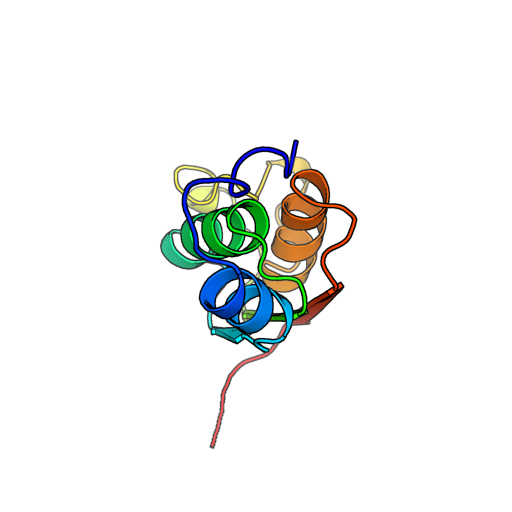ATOM 682 C CA . ALA A 1 89 ? 0.672 -5.605 -9.799 1.00 96.62 89 ALA A CA 1
ATOM 683 C C . ALA A 1 89 ? -0.044 -6.712 -9.007 1.00 96.62 89 ALA A C 1
ATOM 685 O O . ALA A 1 89 ? -1.267 -6.720 -8.879 1.00 96.62 89 ALA A O 1
ATOM 686 N N . ASN A 1 90 ? 0.728 -7.635 -8.454 1.00 98.12 90 ASN A N 1
ATOM 687 C CA . ASN A 1 90 ? 0.306 -8.553 -7.417 1.00 98.12 90 ASN A CA 1
ATOM 688 C C . ASN A 1 90 ? 0.454 -7.862 -6.058 1.00 98.12 90 ASN A C 1
ATOM 690 O O . ASN A 1 90 ? 1.559 -7.710 -5.542 1.00 98.12 90 ASN A O 1
ATOM 694 N N . ILE A 1 91 ? -0.669 -7.427 -5.485 1.00 98.56 91 ILE A N 1
ATOM 695 C CA . ILE A 1 91 ? -0.685 -6.789 -4.168 1.00 98.56 91 ILE A CA 1
ATOM 696 C C . ILE A 1 91 ? -1.449 -7.677 -3.189 1.00 98.56 91 ILE A C 1
ATOM 698 O O . ILE A 1 91 ? -2.636 -7.948 -3.406 1.00 98.56 91 ILE A O 1
ATOM 702 N N . LYS A 1 92 ? -0.803 -8.102 -2.100 1.00 98.69 92 LYS A N 1
ATOM 703 C CA . LYS A 1 92 ? -1.442 -8.820 -0.987 1.00 98.69 92 LYS A CA 1
ATOM 704 C C . LYS A 1 92 ? -1.644 -7.874 0.194 1.00 98.69 92 LYS A C 1
ATOM 706 O O . LYS A 1 92 ? -0.736 -7.135 0.551 1.00 98.69 92 LYS A O 1
ATOM 711 N N . ALA A 1 93 ? -2.839 -7.881 0.774 1.00 98.56 93 ALA A N 1
ATOM 712 C CA . ALA A 1 93 ? -3.194 -7.022 1.898 1.00 98.56 93 ALA A CA 1
ATOM 713 C C . ALA A 1 93 ? -3.396 -7.855 3.166 1.00 98.56 93 ALA A C 1
ATOM 715 O O . ALA A 1 93 ? -4.031 -8.908 3.111 1.00 98.56 93 ALA A O 1
ATOM 716 N N . TYR A 1 94 ? -2.892 -7.353 4.290 1.00 98.56 94 TYR A N 1
ATOM 717 C CA . TYR A 1 94 ? -3.069 -7.932 5.615 1.00 98.56 94 TYR A CA 1
ATOM 718 C C . TYR A 1 94 ? -3.630 -6.870 6.554 1.00 98.56 94 TYR A C 1
ATOM 720 O O . TYR A 1 94 ? -3.018 -5.823 6.762 1.00 98.56 94 TYR A O 1
ATOM 728 N N . HIS A 1 95 ? -4.799 -7.145 7.124 1.00 98.31 95 HIS A N 1
ATOM 729 C CA . HIS A 1 95 ? -5.338 -6.342 8.214 1.00 98.31 95 HIS A CA 1
ATOM 730 C C . HIS A 1 95 ? -4.804 -6.896 9.535 1.00 98.31 95 HIS A C 1
ATOM 732 O O . HIS A 1 95 ? -5.481 -7.675 10.198 1.00 98.31 95 HIS A O 1
ATOM 738 N N . ASP A 1 96 ? -3.568 -6.544 9.878 1.00 97.62 96 ASP A N 1
ATOM 739 C CA . ASP A 1 96 ? -2.881 -7.078 11.056 1.00 97.62 96 ASP A CA 1
ATOM 740 C C . ASP A 1 96 ? -1.769 -6.125 11.531 1.00 97.62 96 ASP A C 1
ATOM 742 O O . ASP A 1 96 ? -1.477 -5.105 10.899 1.00 97.62 96 ASP A O 1
ATOM 746 N N . SER A 1 97 ? -1.145 -6.458 12.656 1.00 95.56 97 SER A N 1
ATOM 747 C CA . SER A 1 97 ? 0.007 -5.775 13.236 1.00 95.56 97 SER A CA 1
ATOM 748 C C . SER A 1 97 ? 1.284 -6.608 13.092 1.00 95.56 97 SER A C 1
ATOM 750 O O . SER A 1 97 ? 1.242 -7.830 12.990 1.00 95.56 97 SER A O 1
ATOM 752 N N . ILE A 1 98 ? 2.442 -5.946 13.096 1.00 93.88 98 ILE A N 1
ATOM 753 C CA . ILE A 1 98 ? 3.740 -6.625 13.165 1.00 93.88 98 ILE A CA 1
ATOM 754 C C . ILE A 1 98 ? 4.129 -6.757 14.636 1.00 93.88 98 ILE A C 1
ATOM 756 O O . ILE A 1 98 ? 4.424 -5.758 15.292 1.00 93.88 98 ILE A O 1
ATOM 760 N N . THR A 1 99 ? 4.147 -7.988 15.141 1.00 90.81 99 THR A N 1
ATOM 761 C CA . THR A 1 99 ? 4.568 -8.316 16.509 1.00 90.81 99 THR A CA 1
ATOM 762 C C . THR A 1 99 ? 5.676 -9.366 16.487 1.00 90.81 99 THR A C 1
ATOM 764 O O . THR A 1 99 ? 5.661 -10.260 15.642 1.00 90.81 99 THR A O 1
ATOM 767 N N . THR A 1 100 ? 6.623 -9.253 17.416 1.00 71.88 100 THR A N 1
ATOM 768 C CA . THR A 1 100 ? 7.667 -10.256 17.707 1.00 71.88 100 THR A CA 1
ATOM 769 C C . THR A 1 100 ? 7.265 -11.187 18.832 1.00 71.88 100 THR A C 1
ATOM 771 O O . THR A 1 100 ? 6.624 -10.684 19.782 1.00 71.88 100 THR A O 1
#

InterPro domains:
  IPR000594 THIF-type NAD/FAD binding fold [PF00899] (7-99)
  IPR035985 Ubiquitin-activating enzyme-like [SSF69572] (14-100)
  IPR045886 ThiF/MoeB/HesA family [PTHR10953] (14-98)

Secondary structure (DSSP, 8-state):
-----BTTB-HHHHHHHHH-EEEEE--SHHHHHHHHHHHHHT--EEEEE--PBP-GGGTTT-TT--GGGTTSBHHHHHHHHHHTT-TT-EEEEE-S----

Sequence (100 aa):
MATHVAGIFDENLRNSVKSCKVLVVGAGGIGCELLKNLVLTGFEDIEVIDLDTIDVSNLNRQFLFQKQHVGRSKAEVSRESALRFNPKANIKAYHDSITT

Mean predicted aligned error: 3.76 Å

Nearest PDB structures (foldseek):
  1jw9-assembly1_B  TM=9.479E-01  e=1.173E-08  Escherichia coli
  3h9g-assembly1_A  TM=9.526E-01  e=3.263E-08  Escherichia coli
  6yub-assembly1_B  TM=9.362E-01  e=3.478E-08  Thermochaetoides thermophila
  3h9j-assembly2_D  TM=9.583E-01  e=5.105E-08  Escherichia coli
  3h5n-assembly1_C  TM=9.579E-01  e=5.105E-08  Escherichia coli

Organism: Penaeus vannamei (NCBI:txid6689)

Solvent-accessible surface area (backbone atoms only — not comparable to full-atom values): 5591 Å² total; per-residue (Å²): 122,75,78,73,54,82,83,76,53,56,71,68,57,50,54,48,43,40,72,37,76,44,80,41,82,40,51,47,50,65,32,37,55,48,51,47,50,41,42,63,71,45,38,28,38,37,38,32,32,16,67,51,56,34,50,78,87,43,53,86,58,22,78,56,50,52,85,92,43,52,73,37,47,28,12,52,44,42,43,60,47,46,35,73,59,32,75,82,40,48,66,47,60,34,80,42,77,93,81,134

pLDDT: mean 93.39, std 11.93, range [40.69, 98.75]

Foldseek 3Di:
DLPPPVPVDDPVVLVCLQPDAEEQEDQALVVLVVLLCSLSNRRAHYEYEEQDADDPVRVVRRVLDDPVRGRPASQVSSVVSSCVNPVRHDYHGHNDDDDD